Protein AF-A0A940N566-F1 (afdb_monomer_lite)

Structure (mmCIF, N/CA/C/O backbone):
data_AF-A0A940N566-F1
#
_entry.id   AF-A0A940N566-F1
#
loop_
_atom_site.group_PDB
_atom_site.id
_atom_site.type_symbol
_atom_site.label_atom_id
_atom_site.label_alt_id
_atom_site.label_comp_id
_atom_site.label_asym_id
_atom_site.label_entity_id
_atom_site.label_seq_id
_atom_site.pdbx_PDB_ins_code
_atom_site.Cartn_x
_atom_site.Cartn_y
_atom_site.Cartn_z
_atom_site.occupancy
_atom_site.B_iso_or_equiv
_atom_site.auth_seq_id
_atom_site.auth_comp_id
_atom_site.auth_asym_id
_atom_site.auth_atom_id
_atom_site.pdbx_PDB_model_num
ATOM 1 N N . MET A 1 1 ? -18.568 19.645 5.705 1.00 47.12 1 MET A N 1
ATOM 2 C CA . MET A 1 1 ? -18.093 18.810 6.828 1.00 47.12 1 MET A CA 1
ATOM 3 C C . MET A 1 1 ? -16.947 17.973 6.278 1.00 47.12 1 MET A C 1
ATOM 5 O O . MET A 1 1 ? -17.208 17.158 5.406 1.00 47.12 1 MET A O 1
ATOM 9 N N . SER A 1 2 ? -15.694 18.252 6.646 1.00 77.81 2 SER A N 1
ATOM 10 C CA . SER A 1 2 ? -14.557 17.421 6.229 1.00 77.81 2 SER A CA 1
ATOM 11 C C . SER A 1 2 ? -14.449 16.249 7.195 1.00 77.81 2 SER A C 1
ATOM 13 O O . SER A 1 2 ? -14.237 16.453 8.389 1.00 77.81 2 SER A O 1
ATOM 15 N N . ILE A 1 3 ? -14.648 15.033 6.700 1.00 81.25 3 ILE A N 1
ATOM 16 C CA . ILE A 1 3 ? -14.354 13.833 7.479 1.00 81.25 3 ILE A CA 1
ATOM 17 C C . ILE A 1 3 ? -12.842 13.639 7.393 1.00 81.25 3 ILE A C 1
ATOM 19 O O . ILE A 1 3 ? -12.311 13.517 6.291 1.00 81.25 3 ILE A O 1
ATOM 23 N N . SER A 1 4 ? -12.149 13.647 8.534 1.00 86.62 4 SER A N 1
ATOM 24 C CA . SER A 1 4 ? -10.749 13.219 8.558 1.00 86.62 4 SER A CA 1
ATOM 25 C C . SER A 1 4 ? -10.699 11.727 8.282 1.00 86.62 4 SER A C 1
ATOM 27 O O . SER A 1 4 ? -11.332 10.935 8.983 1.00 86.62 4 SER A O 1
ATOM 29 N N . LEU A 1 5 ? -9.954 11.360 7.246 1.00 89.12 5 LEU A N 1
ATOM 30 C CA . LEU A 1 5 ? -9.642 9.970 6.968 1.00 89.12 5 LEU A CA 1
ATOM 31 C C . LEU A 1 5 ? -8.607 9.474 7.987 1.00 89.12 5 LEU A C 1
ATOM 33 O O . LEU A 1 5 ? -7.765 10.261 8.421 1.00 89.12 5 LEU A O 1
ATOM 37 N N . PRO A 1 6 ? -8.643 8.184 8.360 1.00 93.31 6 PRO A N 1
ATOM 38 C CA . PRO A 1 6 ? -7.519 7.553 9.037 1.00 93.31 6 PRO A CA 1
ATOM 39 C C . PRO A 1 6 ? -6.242 7.696 8.205 1.00 93.31 6 PRO A C 1
ATOM 41 O O . PRO A 1 6 ? -6.304 7.610 6.977 1.00 93.31 6 PRO A O 1
ATOM 44 N N . ASP A 1 7 ? -5.097 7.846 8.870 1.00 91.50 7 ASP A N 1
ATOM 45 C CA . ASP A 1 7 ? -3.812 8.128 8.217 1.00 91.50 7 ASP A CA 1
ATOM 46 C C . ASP A 1 7 ? -3.489 7.143 7.085 1.00 91.50 7 ASP A C 1
ATOM 48 O O . ASP A 1 7 ? -3.112 7.558 5.994 1.00 91.50 7 ASP A O 1
ATOM 52 N N . SER A 1 8 ? -3.721 5.843 7.288 1.00 92.62 8 SER A N 1
ATOM 53 C CA . SER A 1 8 ? -3.477 4.824 6.257 1.00 92.62 8 SER A CA 1
ATOM 54 C C . SER A 1 8 ? -4.332 5.014 5.000 1.00 92.62 8 SER A C 1
ATOM 56 O O . SER A 1 8 ? -3.861 4.785 3.889 1.00 92.62 8 SER A O 1
ATOM 58 N N . VAL A 1 9 ? -5.579 5.465 5.161 1.00 91.38 9 VAL A N 1
ATOM 59 C CA . VAL A 1 9 ? -6.502 5.728 4.050 1.00 91.38 9 VAL A CA 1
ATOM 60 C C . VAL A 1 9 ? -6.122 7.024 3.337 1.00 91.38 9 VAL A C 1
ATOM 62 O O . VAL A 1 9 ? -6.157 7.073 2.109 1.00 91.38 9 VAL A O 1
ATOM 65 N N . ALA A 1 10 ? -5.733 8.059 4.088 1.00 92.38 10 ALA A N 1
ATOM 66 C CA . ALA A 1 10 ? -5.259 9.321 3.526 1.00 92.38 10 ALA A CA 1
ATOM 67 C C . ALA A 1 10 ? -3.994 9.116 2.678 1.00 92.38 10 ALA A C 1
ATOM 69 O O . ALA A 1 10 ? -3.961 9.534 1.525 1.00 92.38 10 ALA A O 1
ATOM 70 N N . ILE A 1 11 ? -3.007 8.387 3.208 1.00 91.69 11 ILE A N 1
ATOM 71 C CA . ILE A 1 11 ? -1.749 8.072 2.519 1.00 91.69 11 ILE A CA 1
ATOM 72 C C . ILE A 1 11 ? -2.006 7.292 1.228 1.00 91.69 11 ILE A C 1
ATOM 74 O O . ILE A 1 11 ? -1.442 7.626 0.189 1.00 91.69 11 ILE A O 1
ATOM 78 N N . PHE A 1 12 ? -2.880 6.280 1.266 1.00 91.12 12 PHE A N 1
ATOM 79 C CA . PHE A 1 12 ? -3.242 5.533 0.060 1.00 91.12 12 PHE A CA 1
ATOM 80 C C . PHE A 1 12 ? -3.824 6.461 -1.018 1.00 91.12 12 PHE A C 1
ATOM 82 O O . PHE A 1 12 ? -3.378 6.434 -2.163 1.00 91.12 12 PHE A O 1
ATOM 89 N N . PHE A 1 13 ? -4.753 7.346 -0.638 1.00 90.44 13 PHE A N 1
ATOM 90 C CA . PHE A 1 13 ? -5.331 8.338 -1.547 1.00 90.44 13 PHE A CA 1
ATOM 91 C C . PHE A 1 13 ? -4.294 9.316 -2.109 1.00 90.44 13 PHE A C 1
ATOM 93 O O . PHE A 1 13 ? -4.359 9.673 -3.283 1.00 90.44 13 PHE A O 1
ATOM 100 N N . GLU A 1 14 ? -3.351 9.779 -1.295 1.00 89.94 14 GLU A N 1
ATOM 101 C CA . GLU A 1 14 ? -2.283 10.677 -1.735 1.00 89.94 14 GLU A CA 1
ATOM 102 C C . GLU A 1 14 ? -1.384 10.013 -2.785 1.00 89.94 14 GLU A C 1
ATOM 104 O O . GLU A 1 14 ? -1.102 10.622 -3.819 1.00 89.94 14 GLU A O 1
ATOM 109 N N . VAL A 1 15 ? -0.999 8.748 -2.581 1.00 88.69 15 VAL A N 1
ATOM 110 C CA . VAL A 1 15 ? -0.209 7.989 -3.567 1.00 88.69 15 VAL A CA 1
ATOM 111 C C . VAL A 1 15 ? -0.995 7.774 -4.857 1.00 88.69 15 VAL A C 1
ATOM 113 O O . VAL A 1 15 ? -0.461 8.028 -5.935 1.00 88.69 15 VAL A O 1
ATOM 116 N N . SER A 1 16 ? -2.282 7.416 -4.780 1.00 83.94 16 SER A N 1
ATOM 117 C CA . SER A 1 16 ? -3.140 7.302 -5.971 1.00 83.94 16 SER A CA 1
ATOM 118 C C . SER A 1 16 ? -3.266 8.616 -6.757 1.00 83.94 16 SER A C 1
ATOM 120 O O . SE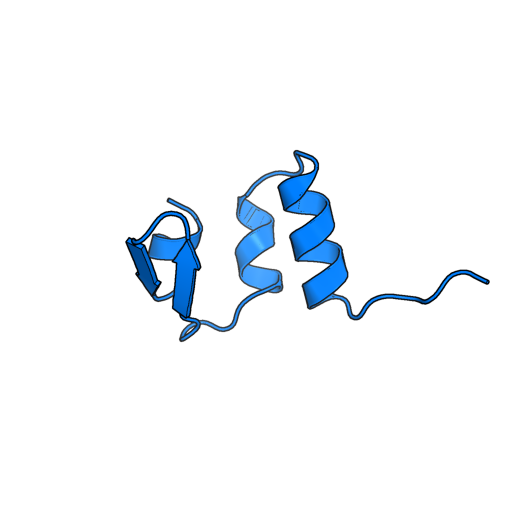R A 1 16 ? -3.537 8.589 -7.954 1.00 83.94 16 SER A O 1
ATOM 122 N N . ASN A 1 17 ? -3.046 9.764 -6.108 1.00 88.44 17 ASN A N 1
ATOM 123 C CA . ASN A 1 17 ? -3.043 11.088 -6.736 1.00 88.44 17 ASN A CA 1
ATOM 124 C C . ASN A 1 17 ? -1.655 11.541 -7.235 1.00 88.44 17 ASN A C 1
ATOM 126 O O . ASN A 1 17 ? -1.510 12.685 -7.668 1.00 88.44 17 ASN A O 1
ATOM 130 N N . GLY A 1 18 ? -0.640 10.672 -7.204 1.00 83.19 18 GLY A N 1
ATOM 131 C CA . GLY A 1 18 ? 0.684 10.936 -7.777 1.00 83.19 18 GLY A CA 1
ATOM 132 C C . GLY A 1 18 ? 1.777 11.297 -6.769 1.00 83.19 18 GLY A C 1
ATOM 133 O O . GLY A 1 18 ? 2.860 11.720 -7.179 1.00 83.19 18 GLY A O 1
ATOM 134 N N . VAL A 1 19 ? 1.536 11.135 -5.464 1.00 85.12 19 VAL A N 1
ATOM 135 C CA . VAL A 1 19 ? 2.620 11.142 -4.466 1.00 85.12 19 VAL A CA 1
ATOM 136 C C . VAL A 1 19 ? 3.511 9.906 -4.654 1.00 85.12 19 VAL A C 1
ATOM 138 O O . VAL A 1 19 ? 3.079 8.878 -5.170 1.00 85.12 19 VAL A O 1
ATOM 141 N N . ALA A 1 20 ? 4.783 10.012 -4.259 1.00 81.69 20 ALA A N 1
ATOM 142 C CA . ALA A 1 20 ? 5.773 8.953 -4.435 1.00 81.69 20 ALA A CA 1
ATOM 143 C C . ALA A 1 20 ? 5.316 7.605 -3.823 1.00 81.69 20 ALA A C 1
ATOM 145 O O . ALA A 1 20 ? 4.948 7.582 -2.648 1.00 81.69 20 ALA A O 1
ATOM 146 N N . PRO A 1 21 ? 5.444 6.470 -4.539 1.00 80.62 21 PRO A N 1
ATOM 147 C CA . PRO A 1 21 ? 5.033 5.149 -4.044 1.00 80.62 21 PRO A CA 1
ATOM 148 C C . PRO A 1 21 ? 5.730 4.706 -2.752 1.00 80.62 21 PRO A C 1
ATOM 150 O O . PRO A 1 21 ? 5.206 3.884 -2.015 1.00 80.62 21 PRO A O 1
ATOM 153 N N . SER A 1 22 ? 6.885 5.290 -2.420 1.00 80.19 22 SER A N 1
ATOM 154 C CA . SER A 1 22 ? 7.662 4.947 -1.224 1.00 80.19 22 SER A CA 1
ATOM 155 C C . SER A 1 22 ? 6.976 5.275 0.107 1.00 80.19 22 SER A C 1
ATOM 157 O O . SER A 1 22 ? 7.459 4.843 1.155 1.00 80.19 22 SER A O 1
ATOM 159 N N . VAL A 1 23 ? 5.881 6.047 0.104 1.00 84.50 23 VAL A N 1
ATOM 160 C CA . VAL A 1 23 ? 5.061 6.257 1.310 1.00 84.50 23 VAL A CA 1
ATOM 161 C C . VAL A 1 23 ? 3.954 5.208 1.459 1.00 84.50 23 VAL A C 1
ATOM 163 O O . VAL A 1 23 ? 3.342 5.125 2.522 1.00 84.50 23 VAL A O 1
ATOM 166 N N . LEU A 1 24 ? 3.729 4.362 0.447 1.00 86.88 24 LEU A N 1
ATOM 167 C CA . LEU A 1 24 ? 2.655 3.371 0.419 1.00 86.88 24 LEU A CA 1
ATOM 168 C C . LEU A 1 24 ? 2.832 2.293 1.506 1.00 86.88 24 LEU A C 1
ATOM 170 O O . LEU A 1 24 ? 1.841 1.858 2.095 1.00 86.88 24 LEU A O 1
ATOM 174 N N . ARG A 1 25 ? 4.068 1.956 1.907 1.00 89.88 25 ARG A N 1
ATOM 175 C CA . ARG A 1 25 ? 4.344 1.134 3.106 1.00 89.88 25 ARG A CA 1
ATOM 176 C C . ARG A 1 25 ? 3.721 1.641 4.408 1.00 89.88 25 ARG A C 1
ATOM 178 O O . ARG A 1 25 ? 3.558 0.853 5.330 1.00 89.88 25 ARG A O 1
ATOM 185 N N . HIS A 1 26 ? 3.379 2.926 4.521 1.00 91.25 26 HIS A N 1
ATOM 186 C CA . HIS A 1 26 ? 2.712 3.463 5.712 1.00 91.25 26 HIS A CA 1
ATOM 187 C C . HIS A 1 26 ? 1.195 3.217 5.699 1.00 91.25 26 HIS A C 1
ATOM 189 O O . HIS A 1 26 ? 0.557 3.287 6.748 1.00 91.25 26 HIS A O 1
ATOM 195 N N . ALA A 1 27 ? 0.621 2.880 4.539 1.00 93.62 27 ALA A N 1
ATOM 196 C CA . ALA A 1 27 ? -0.777 2.476 4.413 1.00 93.62 27 ALA A CA 1
ATOM 197 C C . ALA A 1 27 ? -0.997 0.980 4.706 1.00 93.62 27 ALA A C 1
ATOM 199 O O . ALA A 1 27 ? -2.105 0.576 5.062 1.00 93.62 27 ALA A O 1
ATOM 200 N N . PHE A 1 28 ? 0.053 0.158 4.599 1.00 93.31 28 PHE A N 1
ATOM 201 C CA . PHE A 1 28 ? -0.033 -1.299 4.671 1.00 93.31 28 PHE A CA 1
ATOM 202 C C . PHE A 1 28 ? 0.863 -1.894 5.762 1.00 93.31 28 PHE A C 1
ATOM 204 O O . PHE A 1 28 ? 1.969 -1.431 6.015 1.00 93.31 28 PHE A O 1
ATOM 211 N N . SER A 1 29 ? 0.415 -2.980 6.395 1.00 94.06 29 SER A N 1
ATOM 212 C CA . SER A 1 29 ? 1.286 -3.768 7.282 1.00 94.06 29 SER A CA 1
ATOM 213 C C . SER A 1 29 ? 2.295 -4.607 6.485 1.00 94.06 29 SER A C 1
ATOM 215 O O . SER A 1 29 ? 2.054 -4.925 5.323 1.00 94.06 29 SER A O 1
ATOM 217 N N . GLU A 1 30 ? 3.372 -5.073 7.127 1.00 92.62 30 GLU A N 1
ATOM 218 C CA . GLU A 1 30 ? 4.394 -5.939 6.500 1.00 92.62 30 GLU A CA 1
ATOM 219 C C . GLU A 1 30 ? 3.832 -7.240 5.893 1.00 92.62 30 GLU A C 1
ATOM 221 O O . GLU A 1 30 ? 4.451 -7.860 5.031 1.00 92.62 30 GLU A O 1
ATOM 226 N N . ARG A 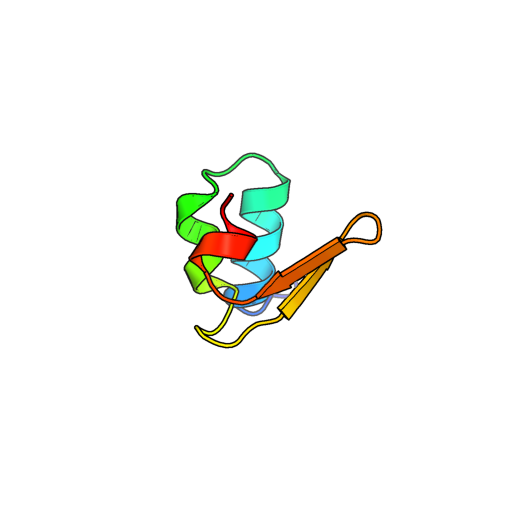1 31 ? 2.652 -7.684 6.347 1.00 94.75 31 ARG A N 1
ATOM 227 C CA . ARG A 1 31 ? 1.979 -8.907 5.878 1.00 94.75 31 ARG A CA 1
ATOM 228 C C . ARG A 1 31 ? 0.738 -8.620 5.035 1.00 94.75 31 ARG A C 1
ATOM 230 O O . ARG A 1 31 ? -0.058 -9.536 4.825 1.00 94.75 31 ARG A O 1
ATOM 237 N N . ALA A 1 32 ? 0.553 -7.376 4.598 1.00 94.88 32 ALA A N 1
ATOM 238 C CA . ALA A 1 32 ? -0.575 -6.991 3.767 1.00 94.88 32 ALA A CA 1
ATOM 239 C C . ALA A 1 32 ? -0.589 -7.768 2.448 1.00 94.88 32 ALA A C 1
ATOM 241 O O . ALA A 1 32 ? 0.455 -8.173 1.931 1.00 94.88 32 ALA A O 1
ATOM 242 N N . VAL A 1 33 ? -1.798 -7.963 1.929 1.00 95.50 33 VAL A N 1
ATOM 243 C CA . VAL A 1 33 ? -2.048 -8.505 0.598 1.00 95.50 33 VAL A CA 1
ATOM 244 C C . VAL A 1 33 ? -2.936 -7.502 -0.125 1.00 95.50 33 VAL A C 1
ATOM 246 O O . VAL A 1 33 ? -4.005 -7.161 0.382 1.00 95.50 33 VAL A O 1
ATOM 249 N N . VAL A 1 34 ? -2.474 -7.013 -1.271 1.00 92.94 34 VAL A N 1
ATOM 250 C CA . VAL A 1 34 ? -3.229 -6.140 -2.173 1.00 92.94 34 VAL A CA 1
ATOM 251 C C . VAL A 1 34 ? -3.640 -6.963 -3.383 1.00 92.94 34 VAL A C 1
ATOM 253 O O . VAL A 1 34 ? -2.827 -7.698 -3.937 1.00 92.94 34 VAL A O 1
ATOM 256 N N . HIS A 1 35 ? -4.906 -6.850 -3.769 1.00 95.31 35 HIS A N 1
ATOM 257 C CA . HIS A 1 35 ? -5.436 -7.457 -4.982 1.00 95.31 35 HIS A CA 1
ATOM 258 C C . HIS A 1 35 ? -5.714 -6.338 -5.975 1.00 95.31 35 HIS A C 1
ATOM 260 O O . HIS A 1 35 ? -6.533 -5.467 -5.677 1.00 95.31 35 HIS A O 1
ATOM 266 N N . ASP A 1 36 ? -5.035 -6.360 -7.115 1.00 90.50 36 ASP A N 1
ATOM 267 C CA . ASP A 1 36 ? -5.187 -5.347 -8.156 1.00 90.50 36 ASP A CA 1
ATOM 268 C C . ASP A 1 36 ? -5.024 -5.981 -9.537 1.00 90.50 36 ASP A C 1
ATOM 270 O O . ASP A 1 36 ? -4.249 -6.917 -9.692 1.00 90.50 36 ASP A O 1
ATOM 274 N N . GLU A 1 37 ? -5.826 -5.541 -10.505 1.00 91.38 37 GLU A N 1
ATOM 275 C CA . GLU A 1 37 ? -5.849 -6.031 -11.898 1.00 91.38 37 GLU A CA 1
ATOM 276 C C . GLU A 1 37 ? -5.809 -7.570 -12.096 1.00 91.38 37 GLU A C 1
ATOM 278 O O . GLU A 1 37 ? -5.391 -8.069 -13.137 1.00 91.38 37 GLU A O 1
ATOM 283 N N . GLY A 1 38 ? -6.309 -8.348 -11.128 1.00 95.12 38 GLY A N 1
ATOM 284 C CA . GLY A 1 38 ? -6.298 -9.821 -11.165 1.00 95.12 38 GLY A CA 1
ATOM 285 C C . GLY A 1 38 ? -5.045 -10.468 -10.562 1.00 95.12 38 GLY A C 1
ATOM 286 O O . GLY A 1 38 ? -5.011 -11.687 -10.398 1.00 95.12 38 GLY A O 1
ATOM 287 N N . GLU A 1 39 ? -4.074 -9.662 -10.152 1.00 95.81 39 GLU A N 1
ATOM 288 C CA . GLU A 1 39 ? -2.852 -10.066 -9.473 1.00 95.81 39 GLU A CA 1
ATOM 289 C C . GLU A 1 39 ? -2.985 -9.936 -7.946 1.00 95.81 39 GLU A C 1
ATOM 291 O O . GLU A 1 39 ? -3.962 -9.412 -7.397 1.00 95.81 39 GLU A O 1
ATOM 296 N N . SER A 1 40 ? -2.017 -10.493 -7.218 1.00 96.62 40 SER A N 1
ATOM 297 C CA . SER A 1 40 ? -1.965 -10.419 -5.756 1.00 96.62 40 SER A CA 1
ATOM 298 C C . SER A 1 40 ? -0.553 -10.123 -5.271 1.00 96.62 40 SER A C 1
ATOM 300 O O . SER A 1 40 ? 0.368 -10.911 -5.478 1.00 96.62 40 SER A O 1
ATOM 302 N N . TYR A 1 41 ? -0.411 -9.016 -4.550 1.00 94.56 41 TYR A N 1
ATOM 303 C CA . TYR A 1 41 ? 0.859 -8.468 -4.092 1.00 94.56 41 TYR A CA 1
ATOM 304 C C . TYR A 1 41 ? 0.959 -8.598 -2.579 1.00 94.56 41 TYR A C 1
ATOM 306 O O . TYR A 1 41 ? 0.110 -8.088 -1.847 1.00 94.56 41 TYR A O 1
ATOM 314 N N . ARG A 1 42 ? 1.979 -9.309 -2.089 1.00 95.69 42 ARG A N 1
ATOM 315 C CA . ARG A 1 42 ? 2.143 -9.601 -0.660 1.00 95.69 42 ARG A CA 1
ATOM 316 C C . ARG A 1 42 ? 3.399 -8.958 -0.084 1.00 95.69 42 ARG A C 1
ATOM 318 O O . ARG A 1 42 ? 4.506 -9.307 -0.478 1.00 95.69 42 ARG A O 1
ATOM 325 N N . GLY A 1 43 ? 3.208 -8.145 0.953 1.00 94.62 43 GLY A N 1
ATOM 326 C CA . GLY A 1 43 ? 4.278 -7.415 1.632 1.00 94.62 43 GLY A CA 1
ATOM 327 C C . GLY A 1 43 ? 4.707 -6.156 0.877 1.00 94.62 43 GLY A C 1
ATOM 328 O O . GLY A 1 43 ? 4.355 -5.969 -0.284 1.00 94.62 43 GLY A O 1
ATOM 329 N N . HIS A 1 44 ? 5.451 -5.280 1.558 1.00 93.00 44 HIS A N 1
ATOM 330 C CA . HIS A 1 44 ? 5.789 -3.949 1.039 1.00 93.00 44 HIS A CA 1
ATOM 331 C C . HIS A 1 44 ? 6.521 -3.997 -0.301 1.00 93.00 44 HIS A C 1
ATOM 333 O O . HIS A 1 44 ? 6.123 -3.287 -1.211 1.00 93.00 44 HIS A O 1
ATOM 339 N N . GLU A 1 45 ? 7.512 -4.879 -0.455 1.00 91.31 45 GLU A N 1
ATOM 340 C CA . GLU A 1 45 ? 8.278 -4.980 -1.706 1.00 91.31 45 GLU A CA 1
ATO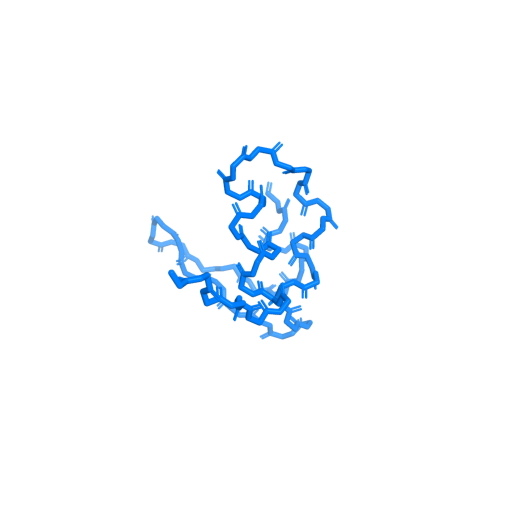M 341 C C . GLU A 1 45 ? 7.400 -5.323 -2.913 1.00 91.31 45 GLU A C 1
ATOM 343 O O . GLU A 1 45 ? 7.567 -4.727 -3.968 1.00 91.31 45 GLU A O 1
ATOM 348 N N . ALA A 1 46 ? 6.451 -6.253 -2.766 1.00 92.25 46 ALA A N 1
ATOM 349 C CA . ALA A 1 46 ? 5.562 -6.620 -3.865 1.00 92.25 46 ALA A CA 1
ATOM 350 C C . ALA A 1 46 ? 4.512 -5.537 -4.148 1.00 92.25 46 ALA A C 1
ATOM 35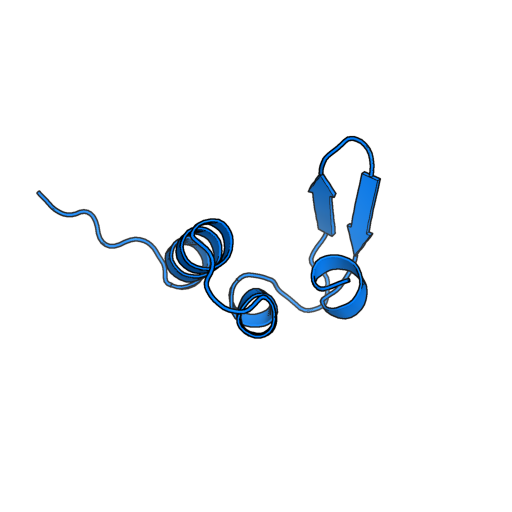2 O O . ALA A 1 46 ? 4.067 -5.415 -5.277 1.00 92.25 46 ALA A O 1
ATOM 353 N N . ILE A 1 47 ? 4.094 -4.787 -3.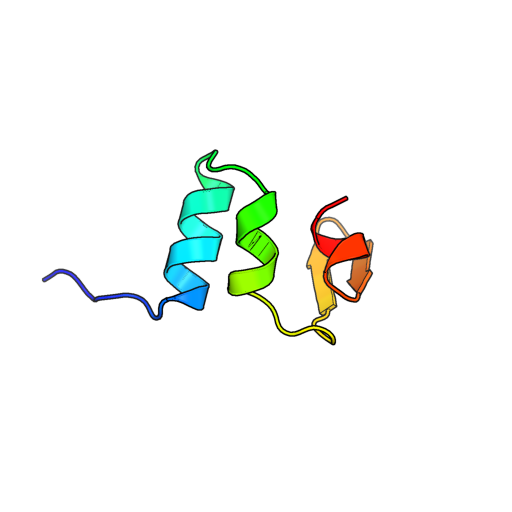126 1.00 91.19 47 ILE A N 1
ATOM 354 C CA . ILE A 1 47 ? 3.076 -3.733 -3.238 1.00 91.19 47 ILE A CA 1
ATOM 355 C C . ILE A 1 47 ? 3.659 -2.442 -3.846 1.00 91.19 47 ILE A C 1
ATOM 357 O O . ILE A 1 47 ? 2.921 -1.674 -4.454 1.00 91.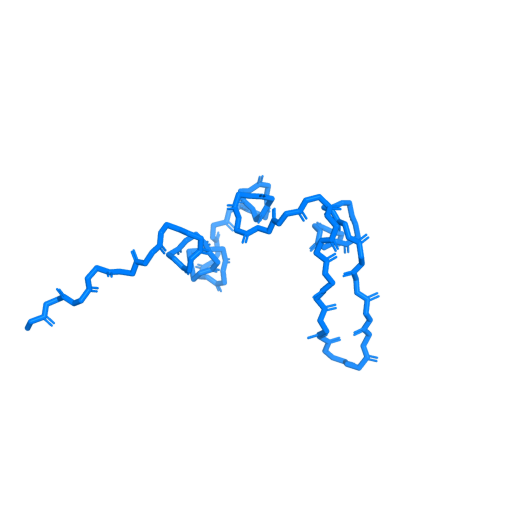19 47 ILE A O 1
ATOM 361 N N . GLU A 1 48 ? 4.958 -2.184 -3.673 1.00 88.31 48 GLU A N 1
ATOM 362 C CA . GLU A 1 48 ? 5.650 -0.985 -4.181 1.00 88.31 48 GLU A CA 1
ATOM 363 C C . GLU A 1 48 ? 6.329 -1.182 -5.555 1.00 88.31 48 GLU A C 1
ATOM 365 O O . GLU A 1 48 ? 6.908 -0.223 -6.073 1.00 88.31 48 GLU A O 1
ATOM 370 N N . ALA A 1 49 ? 6.297 -2.400 -6.111 1.00 83.12 49 ALA A N 1
ATOM 371 C CA . ALA A 1 49 ? 6.935 -2.773 -7.381 1.00 83.12 49 ALA A CA 1
ATOM 372 C C . ALA A 1 49 ? 6.151 -2.292 -8.611 1.00 83.12 49 ALA A C 1
ATOM 374 O O . ALA A 1 49 ? 6.820 -1.840 -9.571 1.00 83.12 49 ALA A O 1
#

Radius of gyration: 11.51 Å; chains: 1; bounding box: 26×29×21 Å

Secondary structure (DSSP, 8-state):
--PPPPHHHHHHHHHHTT--GGGGGGTS-TT-EEEETTEEEESHHHH--

Foldseek 3Di:
DDDDDDPLVVQVVVVVVPDQLVSNCVNDDQQDWDADPNDIAGGSVRSSD

pLDDT: mean 89.21, std 7.68, range [47.12, 96.62]

Sequence (49 aa):
MSISLPDSVAIFFEVSNGVAPSVLRHAFSERAVVHDEGESYRGHEAIEA